Protein AF-A0AAW4XG45-F1 (afdb_monomer)

Mean predicted aligned error: 7.35 Å

Structure (mmCIF, N/CA/C/O backbone):
data_AF-A0AAW4XG45-F1
#
_entry.id   AF-A0AAW4XG45-F1
#
loop_
_atom_site.group_PDB
_atom_site.id
_atom_site.type_symbol
_atom_site.label_atom_id
_atom_site.label_alt_id
_atom_site.label_comp_id
_atom_site.label_asym_id
_atom_site.label_entity_id
_atom_site.label_seq_id
_atom_site.pdbx_PDB_ins_code
_atom_site.Cartn_x
_atom_site.Cartn_y
_atom_site.Cartn_z
_atom_site.occupancy
_atom_site.B_iso_or_equiv
_atom_site.auth_seq_id
_atom_site.auth_comp_id
_atom_site.auth_asym_id
_atom_site.auth_atom_id
_atom_site.pdbx_PDB_model_num
ATOM 1 N N . MET A 1 1 ? 4.266 30.032 -4.626 1.00 46.25 1 MET A N 1
ATOM 2 C CA . MET A 1 1 ? 3.862 28.684 -5.072 1.00 46.25 1 MET A CA 1
ATOM 3 C C . MET A 1 1 ? 2.983 28.124 -3.967 1.00 46.25 1 MET A C 1
ATOM 5 O O . MET A 1 1 ? 3.478 28.033 -2.855 1.00 46.25 1 MET A O 1
ATOM 9 N N . GLN A 1 2 ? 1.682 27.930 -4.199 1.00 51.12 2 GLN A N 1
ATOM 10 C CA . GLN A 1 2 ? 0.803 27.328 -3.188 1.00 51.12 2 GLN A CA 1
ATOM 11 C C . GLN A 1 2 ? 0.970 25.810 -3.249 1.00 51.12 2 GLN A C 1
ATOM 13 O O . GLN A 1 2 ? 0.916 25.236 -4.336 1.00 51.12 2 GLN A O 1
ATOM 18 N N . ASP A 1 3 ? 1.212 25.184 -2.101 1.00 58.34 3 ASP A N 1
ATOM 19 C CA . ASP A 1 3 ? 1.198 23.732 -1.982 1.00 58.34 3 ASP A CA 1
ATOM 20 C C . ASP A 1 3 ? -0.257 23.261 -1.966 1.00 58.34 3 ASP A C 1
ATOM 22 O O . ASP A 1 3 ? -0.986 23.469 -0.997 1.00 58.34 3 ASP A O 1
ATOM 26 N N . THR A 1 4 ? -0.702 22.653 -3.063 1.00 64.44 4 THR A N 1
ATOM 27 C CA . THR A 1 4 ? -1.992 21.963 -3.105 1.00 64.44 4 THR A CA 1
ATOM 28 C C . THR A 1 4 ? -1.838 20.624 -2.391 1.00 64.44 4 THR A C 1
ATOM 30 O O . THR A 1 4 ? -1.238 19.689 -2.925 1.00 64.44 4 THR A O 1
ATOM 33 N N . PHE A 1 5 ? -2.329 20.545 -1.155 1.00 76.44 5 PHE A N 1
ATOM 34 C CA . PHE A 1 5 ? -2.461 19.280 -0.434 1.00 76.44 5 PHE A CA 1
ATOM 35 C C . PHE A 1 5 ? -3.554 18.426 -1.079 1.00 76.44 5 PHE A C 1
ATOM 37 O O . PHE A 1 5 ? -4.579 18.960 -1.499 1.00 76.44 5 PHE A O 1
ATOM 44 N N . ASN A 1 6 ? -3.358 17.107 -1.122 1.00 84.88 6 ASN A N 1
ATOM 45 C CA . ASN A 1 6 ? -4.426 16.201 -1.539 1.00 84.88 6 ASN A CA 1
ATOM 46 C C . ASN A 1 6 ? -5.551 16.222 -0.502 1.00 84.88 6 ASN A C 1
ATOM 48 O O . ASN A 1 6 ? -5.296 16.213 0.708 1.00 84.88 6 ASN A O 1
ATOM 52 N N . THR A 1 7 ? -6.790 16.182 -0.968 1.00 89.06 7 THR A N 1
ATOM 53 C CA . THR A 1 7 ? -7.954 15.976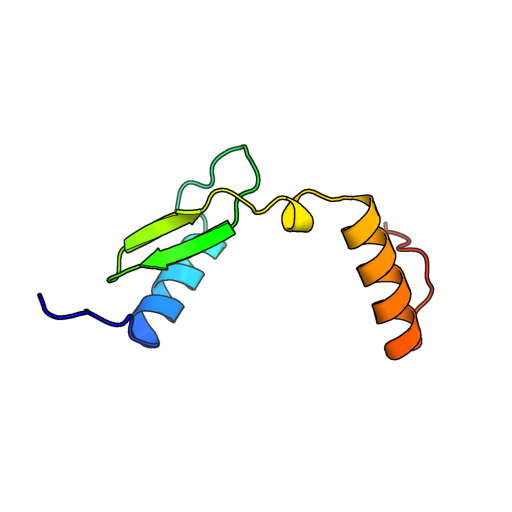 -0.110 1.00 89.06 7 THR A CA 1
ATOM 54 C C . THR A 1 7 ? -8.181 14.489 0.161 1.00 89.06 7 THR A C 1
ATOM 56 O O . THR A 1 7 ? -7.724 13.610 -0.574 1.00 89.06 7 THR A O 1
ATOM 59 N N . GLN A 1 8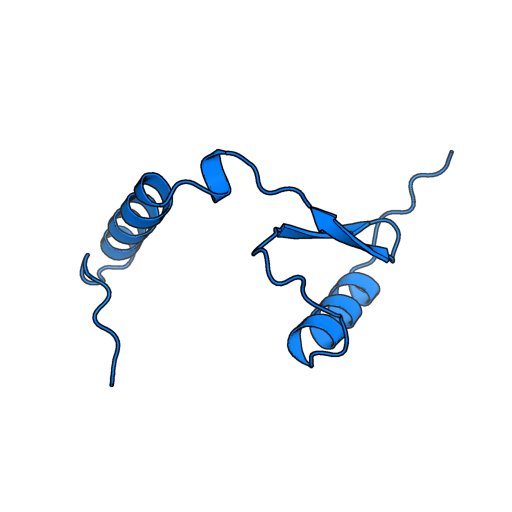 ? -8.938 14.191 1.218 1.00 92.75 8 GLN A N 1
ATOM 60 C CA . GLN A 1 8 ? -9.364 12.823 1.517 1.00 92.75 8 GLN A CA 1
ATOM 61 C C . GLN A 1 8 ? -10.183 12.212 0.369 1.00 92.75 8 GLN A C 1
ATOM 63 O O . GLN A 1 8 ? -10.001 11.041 0.048 1.00 92.75 8 GLN A O 1
ATOM 68 N N . THR A 1 9 ? -11.063 13.001 -0.255 1.00 92.81 9 THR A N 1
ATOM 69 C CA . THR A 1 9 ? -11.904 12.554 -1.372 1.00 92.81 9 THR A CA 1
ATOM 70 C C . THR A 1 9 ? -11.065 12.165 -2.585 1.00 92.81 9 THR A C 1
ATOM 72 O O . THR A 1 9 ? -11.273 11.095 -3.145 1.00 92.81 9 THR A O 1
ATOM 75 N N . GLU A 1 10 ? -10.080 12.984 -2.962 1.00 92.25 10 GLU A N 1
ATOM 76 C CA . GLU A 1 10 ? -9.182 12.671 -4.084 1.00 92.25 10 GLU A CA 1
ATOM 77 C C . GLU A 1 10 ? -8.357 11.412 -3.809 1.00 92.25 10 GLU A C 1
ATOM 79 O O . GLU A 1 10 ? -8.225 10.561 -4.686 1.00 92.25 10 GLU A O 1
ATOM 84 N N . ALA A 1 11 ? -7.857 11.251 -2.580 1.00 92.31 11 ALA A N 1
ATOM 85 C CA . ALA A 1 11 ? -7.147 10.040 -2.177 1.00 92.31 11 ALA A CA 1
ATOM 86 C C . ALA A 1 11 ? -8.043 8.793 -2.253 1.00 92.31 11 ALA A C 1
ATOM 88 O O . ALA A 1 11 ? -7.601 7.753 -2.737 1.00 92.31 11 ALA A O 1
ATOM 89 N N . GLY A 1 12 ? -9.298 8.901 -1.807 1.00 94.12 12 GLY A N 1
ATOM 90 C CA . GLY A 1 12 ? -10.271 7.811 -1.861 1.00 94.12 12 GLY A CA 1
ATOM 91 C C . GLY A 1 12 ? -10.621 7.402 -3.289 1.00 94.12 12 GLY A C 1
ATOM 92 O O . GLY A 1 12 ? -10.575 6.216 -3.605 1.00 94.12 12 GLY A O 1
ATOM 93 N N . ASN A 1 13 ? -10.904 8.376 -4.156 1.00 94.81 13 ASN A N 1
ATOM 94 C CA . ASN A 1 13 ? -11.206 8.120 -5.565 1.00 94.81 13 ASN A CA 1
ATOM 95 C C . ASN A 1 13 ? -10.002 7.495 -6.280 1.00 94.81 13 ASN A C 1
ATOM 97 O O . ASN A 1 13 ? -10.143 6.453 -6.903 1.00 94.81 13 ASN A O 1
ATOM 101 N N . THR A 1 14 ? -8.800 8.047 -6.084 1.00 94.56 14 THR A N 1
ATOM 102 C CA . THR A 1 14 ? -7.575 7.501 -6.695 1.00 94.56 14 THR A CA 1
ATOM 103 C C . THR A 1 14 ? -7.309 6.062 -6.245 1.00 94.56 14 THR A C 1
ATOM 105 O O . THR A 1 14 ? -6.876 5.227 -7.035 1.00 94.56 14 THR A O 1
ATOM 108 N N . LEU A 1 15 ? -7.553 5.748 -4.967 1.00 93.62 15 LEU A N 1
ATOM 109 C CA . LEU A 1 15 ? -7.413 4.382 -4.469 1.00 93.62 15 LEU A CA 1
ATOM 110 C C . LEU A 1 15 ? -8.444 3.438 -5.104 1.00 93.62 15 LEU A C 1
ATOM 112 O O . LEU A 1 15 ? -8.106 2.290 -5.383 1.00 93.62 15 LEU A O 1
ATOM 116 N N . ALA A 1 16 ? -9.676 3.905 -5.327 1.00 96.19 16 ALA A N 1
ATOM 117 C CA . ALA A 1 16 ? -10.695 3.125 -6.021 1.00 96.19 16 ALA A CA 1
ATOM 118 C C . ALA A 1 16 ? -10.267 2.826 -7.464 1.00 96.19 16 ALA A C 1
ATOM 120 O O . ALA A 1 16 ? -10.242 1.656 -7.838 1.00 96.19 16 ALA A O 1
ATOM 121 N N . ASP A 1 17 ? -9.831 3.844 -8.208 1.00 94.88 17 ASP A N 1
ATOM 122 C CA . ASP A 1 17 ? -9.347 3.703 -9.586 1.00 94.88 17 ASP A CA 1
ATOM 123 C C . ASP A 1 17 ? -8.156 2.724 -9.657 1.00 94.88 17 ASP A C 1
ATOM 125 O O . ASP A 1 17 ? -8.113 1.835 -10.507 1.00 94.88 17 ASP A O 1
ATOM 129 N N . LEU A 1 18 ? -7.216 2.802 -8.702 1.00 92.75 18 LEU A N 1
ATOM 130 C CA . LEU A 1 18 ? -6.086 1.869 -8.612 1.00 92.75 18 LEU A CA 1
ATOM 131 C C . LEU A 1 18 ? -6.535 0.415 -8.396 1.00 92.75 18 LEU A C 1
ATOM 133 O O . LEU A 1 18 ? -6.016 -0.495 -9.035 1.00 92.75 18 LEU A O 1
ATOM 137 N N . VAL A 1 19 ? -7.470 0.179 -7.473 1.00 93.06 19 VAL A N 1
ATOM 138 C CA . VAL A 1 19 ? -7.931 -1.177 -7.119 1.00 93.06 19 VAL A CA 1
ATOM 139 C C . VAL A 1 19 ? -8.818 -1.781 -8.210 1.00 93.06 19 VAL A C 1
ATOM 141 O O . VAL A 1 19 ? -8.804 -2.998 -8.398 1.00 93.06 19 VAL A O 1
ATOM 144 N N . LEU A 1 20 ? -9.576 -0.950 -8.927 1.00 96.12 20 LEU A N 1
ATOM 145 C CA . LEU A 1 20 ? -10.415 -1.371 -10.051 1.00 96.12 20 LEU A CA 1
ATOM 146 C C . LEU A 1 20 ? -9.612 -1.625 -11.336 1.00 96.12 20 LEU A C 1
ATOM 148 O O . LEU A 1 20 ? -10.129 -2.266 -12.249 1.00 96.12 20 LEU A O 1
ATOM 152 N N . GLY A 1 21 ? -8.342 -1.209 -11.375 1.00 92.62 21 GLY A N 1
ATOM 153 C CA . GLY A 1 21 ? -7.468 -1.375 -12.536 1.00 92.62 21 GLY A CA 1
ATOM 154 C C . GLY A 1 21 ? -7.621 -0.267 -13.577 1.00 92.62 21 GLY A C 1
ATOM 155 O O . GLY A 1 21 ? -7.198 -0.447 -14.714 1.00 92.62 21 GLY A O 1
ATOM 156 N N . ASP A 1 22 ? -8.196 0.871 -13.190 1.00 95.25 22 ASP A N 1
ATOM 157 C CA . ASP A 1 22 ? -8.338 2.057 -14.040 1.00 95.25 22 ASP A CA 1
ATOM 158 C C . ASP A 1 22 ? -7.033 2.881 -14.112 1.00 95.25 22 ASP A C 1
ATOM 160 O O . ASP A 1 22 ? -6.923 3.823 -14.897 1.00 95.25 22 ASP A O 1
ATOM 164 N N . ILE A 1 23 ? -6.027 2.524 -13.304 1.00 91.94 23 ILE A N 1
ATOM 165 C CA . ILE A 1 23 ? -4.671 3.086 -13.333 1.00 91.94 23 ILE A CA 1
ATOM 166 C C . ILE A 1 23 ? -3.690 2.003 -13.781 1.00 91.94 23 ILE A C 1
ATOM 168 O O . ILE A 1 23 ? -3.577 0.958 -13.138 1.00 91.94 23 ILE A O 1
ATOM 172 N N . ASP A 1 24 ? -2.919 2.297 -14.830 1.00 88.50 24 ASP A N 1
ATOM 173 C CA . ASP A 1 24 ? -1.843 1.425 -15.296 1.00 88.50 24 ASP A CA 1
ATOM 174 C C . ASP A 1 24 ? -0.754 1.287 -14.221 1.00 88.50 24 ASP A C 1
ATOM 176 O O . ASP A 1 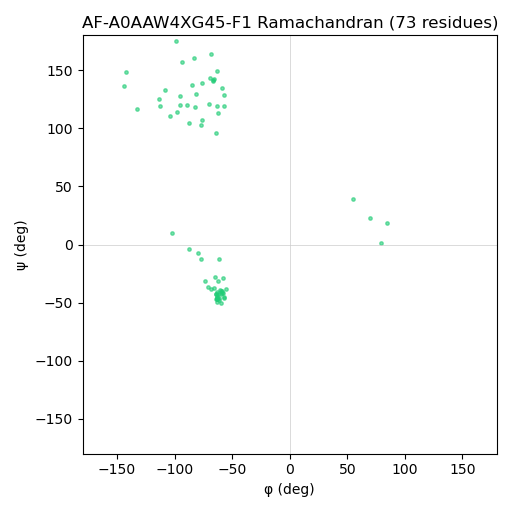24 ? -0.104 2.259 -13.808 1.00 88.50 24 ASP A O 1
ATOM 180 N N . VAL A 1 25 ? -0.550 0.049 -13.770 1.00 86.62 25 VAL A N 1
ATOM 181 C CA . VAL A 1 25 ? 0.497 -0.309 -12.812 1.00 86.62 25 VAL A CA 1
ATOM 182 C C . VAL A 1 25 ? 1.718 -0.798 -13.593 1.00 86.62 25 VAL A C 1
ATOM 184 O O . VAL A 1 25 ? 1.599 -1.782 -14.323 1.00 86.62 25 VAL A O 1
ATOM 187 N N . PRO A 1 26 ? 2.889 -0.148 -13.466 1.00 85.00 26 PRO A N 1
ATOM 188 C CA . PRO A 1 26 ? 4.103 -0.605 -14.128 1.00 85.00 26 PRO A CA 1
ATOM 189 C C . PRO A 1 26 ? 4.518 -1.995 -13.622 1.00 85.00 26 PRO A C 1
ATOM 191 O O . PRO A 1 26 ? 4.297 -2.340 -12.460 1.00 85.00 26 PRO A O 1
ATOM 194 N N . ASP A 1 27 ? 5.156 -2.782 -14.496 1.00 75.38 27 ASP A N 1
ATOM 195 C CA . ASP A 1 27 ? 5.598 -4.158 -14.201 1.00 75.38 27 ASP A CA 1
ATOM 196 C C . ASP A 1 27 ? 6.555 -4.231 -12.997 1.00 75.38 27 ASP A C 1
ATOM 198 O O . ASP A 1 27 ? 6.620 -5.229 -12.270 1.00 75.38 27 ASP A O 1
ATOM 202 N N . GLU A 1 28 ? 7.303 -3.154 -12.770 1.00 70.69 28 GLU A N 1
ATOM 203 C CA . GLU A 1 28 ? 8.158 -2.978 -11.609 1.00 70.69 28 GLU A CA 1
ATOM 204 C C . GLU A 1 28 ? 7.353 -2.474 -10.405 1.00 70.69 28 GLU A C 1
ATOM 206 O O . GLU A 1 28 ? 6.753 -1.400 -10.407 1.00 70.69 28 GLU A O 1
ATOM 211 N N . ARG A 1 29 ? 7.341 -3.287 -9.341 1.00 66.12 29 ARG A N 1
ATOM 212 C CA . ARG A 1 29 ? 6.610 -3.018 -8.096 1.00 66.12 29 ARG A CA 1
ATOM 213 C C . ARG A 1 29 ? 7.170 -1.764 -7.415 1.00 66.12 29 ARG A C 1
ATOM 215 O O . ARG A 1 29 ? 8.164 -1.832 -6.692 1.00 66.12 29 ARG A O 1
ATOM 222 N N . GLY A 1 30 ? 6.533 -0.625 -7.661 1.00 77.31 30 GLY A N 1
ATOM 223 C CA . GLY A 1 30 ? 6.863 0.670 -7.066 1.00 77.31 30 GLY A CA 1
ATOM 224 C C . GLY A 1 30 ? 5.973 1.038 -5.880 1.00 77.31 30 GLY A C 1
ATOM 225 O O . GLY A 1 30 ? 5.001 0.355 -5.554 1.00 77.31 30 GLY A O 1
ATOM 226 N N . CYS A 1 31 ? 6.288 2.162 -5.238 1.00 82.62 31 CYS A N 1
ATOM 227 C CA . CYS A 1 31 ? 5.389 2.759 -4.252 1.00 82.62 31 CYS A CA 1
ATOM 228 C C . CYS A 1 31 ? 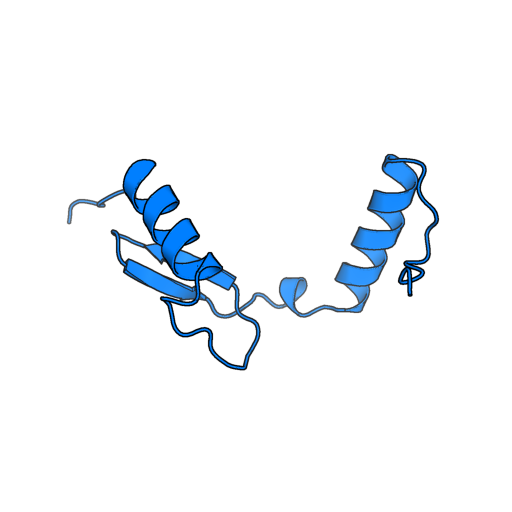4.435 3.726 -4.961 1.00 82.62 31 CYS A C 1
ATOM 230 O O . CYS A 1 31 ? 4.880 4.704 -5.556 1.00 82.62 31 CYS A O 1
ATOM 232 N N . PHE A 1 32 ? 3.128 3.490 -4.871 1.00 89.62 32 PHE A N 1
ATOM 233 C CA . PHE A 1 32 ? 2.127 4.421 -5.390 1.00 89.62 32 PHE A CA 1
ATOM 234 C C . PHE A 1 32 ? 1.957 5.628 -4.460 1.00 89.62 32 PHE A C 1
ATOM 236 O O . PHE A 1 32 ? 1.914 5.481 -3.236 1.00 89.62 32 PHE A O 1
ATOM 243 N N . ALA A 1 33 ? 1.823 6.823 -5.027 1.00 89.50 33 ALA A N 1
ATOM 244 C CA . ALA A 1 33 ? 1.496 8.032 -4.289 1.00 89.50 33 ALA A CA 1
ATOM 245 C C . ALA A 1 33 ? 0.558 8.931 -5.095 1.00 89.50 33 ALA A C 1
ATOM 247 O O . ALA A 1 33 ? 0.660 9.025 -6.311 1.00 89.50 33 ALA A O 1
ATOM 248 N N . LEU A 1 34 ? -0.297 9.669 -4.391 1.00 90.50 34 LEU A N 1
ATOM 249 C CA . LEU A 1 34 ? -1.034 10.794 -4.956 1.00 90.50 34 LEU A CA 1
ATOM 250 C C . LEU A 1 34 ? -0.253 12.076 -4.654 1.00 90.50 34 LEU A C 1
ATOM 252 O O . LEU A 1 34 ? 0.093 12.327 -3.494 1.00 90.50 34 LEU A O 1
ATOM 256 N N . ARG A 1 35 ? 0.040 12.904 -5.657 1.00 87.81 35 ARG A N 1
ATOM 257 C CA . ARG A 1 35 ? 0.713 14.198 -5.463 1.00 87.81 35 ARG A CA 1
ATOM 258 C C . ARG A 1 35 ? -0.023 15.278 -6.237 1.00 87.81 35 ARG A C 1
ATOM 260 O O . ARG A 1 35 ? -0.053 15.237 -7.456 1.00 87.81 35 ARG A O 1
ATOM 267 N N . ARG A 1 36 ? -0.576 16.264 -5.522 1.00 85.81 36 ARG A N 1
ATOM 268 C CA . ARG A 1 36 ? -1.345 17.377 -6.110 1.00 85.81 36 ARG A CA 1
ATOM 269 C C . ARG A 1 36 ? -2.510 16.884 -6.983 1.00 85.81 36 ARG A C 1
ATOM 271 O O . ARG A 1 36 ? -2.763 17.447 -8.039 1.00 85.81 36 ARG A O 1
ATOM 278 N N . GLY A 1 37 ? -3.186 15.823 -6.543 1.00 84.75 37 GLY A N 1
ATOM 279 C CA . GLY A 1 37 ? -4.289 15.208 -7.288 1.00 84.75 37 GLY A CA 1
ATOM 280 C C . GLY A 1 37 ? -3.868 14.291 -8.444 1.00 84.75 37 GLY A C 1
ATOM 281 O O . GLY A 1 37 ? -4.742 13.724 -9.088 1.00 84.75 37 GLY A O 1
ATOM 282 N N . GLU A 1 38 ? -2.568 14.091 -8.686 1.00 87.25 38 GLU A N 1
ATOM 283 C CA . GLU A 1 38 ? -2.077 13.237 -9.775 1.00 87.25 38 GLU A CA 1
ATOM 284 C C . GLU A 1 38 ? -1.461 11.918 -9.261 1.00 87.25 38 GLU A C 1
ATOM 286 O O . GLU A 1 38 ? -0.653 11.944 -8.317 1.00 87.25 38 GLU A O 1
ATOM 291 N N . PRO A 1 39 ? -1.821 10.764 -9.862 1.00 89.44 39 PRO A N 1
ATOM 292 C CA . PRO A 1 39 ? -1.169 9.482 -9.616 1.00 89.44 39 PRO A CA 1
ATOM 293 C C . PRO A 1 39 ? 0.320 9.534 -9.951 1.00 89.44 39 PRO A C 1
ATOM 295 O O . PRO A 1 39 ? 0.724 10.028 -11.004 1.00 89.44 39 PRO A O 1
ATOM 298 N N . TRP A 1 40 ? 1.149 8.988 -9.069 1.00 89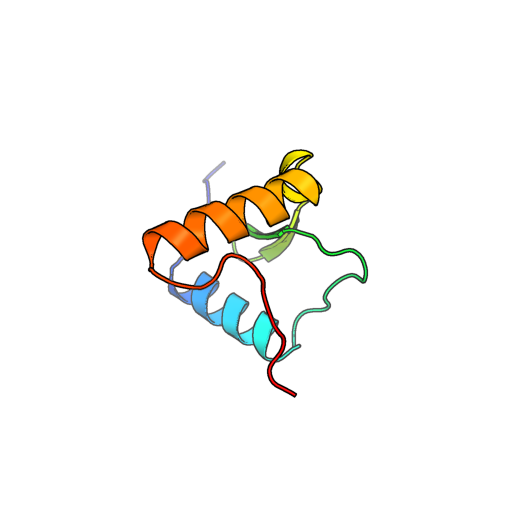.00 40 TRP A N 1
ATOM 299 C CA . TRP A 1 40 ? 2.590 8.969 -9.255 1.00 89.00 40 TRP A CA 1
ATOM 300 C C . TRP A 1 40 ? 3.212 7.678 -8.728 1.00 89.00 40 TRP A C 1
ATOM 302 O O . TRP A 1 40 ? 2.911 7.226 -7.621 1.00 89.00 40 TRP A O 1
ATOM 312 N N . TRP A 1 41 ? 4.136 7.120 -9.507 1.00 88.44 41 TRP A N 1
ATOM 313 C CA . TRP A 1 41 ? 4.923 5.952 -9.130 1.00 88.44 41 TRP A CA 1
ATOM 314 C C . TRP A 1 41 ? 6.281 6.392 -8.599 1.00 88.44 41 TRP A C 1
ATOM 316 O O . TRP A 1 41 ? 7.101 6.968 -9.314 1.00 88.44 41 TRP A O 1
ATOM 326 N N . ALA A 1 42 ? 6.496 6.143 -7.313 1.00 84.94 42 ALA A N 1
ATOM 327 C CA . ALA A 1 42 ? 7.730 6.462 -6.632 1.00 84.94 42 ALA A CA 1
ATOM 328 C C . ALA A 1 42 ? 8.765 5.366 -6.807 1.00 84.94 42 ALA A C 1
ATOM 330 O O . ALA A 1 42 ? 8.471 4.188 -6.590 1.00 84.94 42 ALA A O 1
ATOM 331 N N . GLU A 1 43 ? 10.002 5.793 -7.056 1.00 85.38 43 GLU A N 1
ATOM 332 C CA . GLU A 1 43 ? 11.164 4.923 -6.970 1.00 85.38 43 GLU A CA 1
ATOM 333 C C . GLU A 1 43 ? 11.241 4.322 -5.552 1.00 85.38 43 GLU A C 1
ATOM 335 O O . GLU A 1 43 ? 11.335 5.072 -4.568 1.00 85.38 43 GLU A O 1
ATOM 340 N N . PRO A 1 44 ? 11.182 2.986 -5.402 1.00 84.31 44 PRO A N 1
ATOM 341 C CA . PRO A 1 44 ? 11.189 2.375 -4.081 1.00 84.31 44 PRO A CA 1
ATOM 342 C C . PRO A 1 44 ? 12.527 2.617 -3.382 1.00 84.31 44 PRO A C 1
ATOM 344 O O . PRO A 1 44 ? 13.582 2.559 -4.011 1.00 84.31 44 PRO A O 1
ATOM 347 N N . SER A 1 45 ? 12.511 2.850 -2.069 1.00 86.00 45 SER A N 1
ATOM 348 C CA . SER A 1 45 ? 13.753 2.985 -1.300 1.00 86.00 45 SER A CA 1
ATOM 349 C C . SER A 1 45 ? 14.507 1.652 -1.217 1.00 86.00 45 SER A C 1
ATOM 351 O O . SER A 1 45 ? 13.932 0.582 -1.418 1.00 86.00 45 SER A O 1
ATOM 353 N N . VAL A 1 46 ? 15.792 1.701 -0.848 1.00 87.81 46 VAL A N 1
ATOM 354 C CA . VAL A 1 46 ? 16.611 0.490 -0.637 1.00 87.81 46 VAL A CA 1
ATOM 355 C C . VAL A 1 46 ? 15.962 -0.463 0.372 1.00 87.81 46 VAL A C 1
ATOM 357 O O . VAL A 1 46 ? 15.981 -1.673 0.174 1.00 87.81 46 VAL A O 1
ATOM 360 N N . LEU A 1 47 ? 15.338 0.073 1.427 1.00 86.44 47 LEU A N 1
ATOM 361 C CA . LEU A 1 47 ? 14.673 -0.737 2.452 1.00 86.44 47 LEU A CA 1
ATOM 362 C C . LEU A 1 47 ? 13.425 -1.447 1.919 1.00 86.44 47 LEU A C 1
ATOM 364 O O . LEU A 1 47 ? 13.197 -2.597 2.275 1.00 86.44 47 LEU A O 1
ATOM 368 N N . VAL A 1 48 ? 12.646 -0.789 1.054 1.00 85.00 48 VAL A N 1
ATOM 369 C CA . VAL A 1 48 ? 11.447 -1.384 0.434 1.00 85.00 48 VAL A CA 1
ATOM 370 C C . VAL A 1 48 ? 11.813 -2.556 -0.483 1.00 85.00 48 VAL A C 1
ATOM 372 O O . VAL A 1 48 ? 11.019 -3.476 -0.635 1.00 85.00 48 VAL A O 1
ATOM 375 N N . ARG A 1 49 ? 13.022 -2.554 -1.058 1.00 86.50 49 ARG A N 1
ATOM 376 C CA . ARG A 1 49 ? 13.522 -3.626 -1.939 1.00 86.50 49 ARG A CA 1
ATOM 377 C C . ARG A 1 49 ? 14.204 -4.779 -1.204 1.00 86.50 49 ARG A C 1
ATOM 379 O O . ARG A 1 49 ? 14.676 -5.705 -1.852 1.00 86.50 49 ARG A O 1
ATOM 386 N N . SER A 1 50 ? 14.354 -4.700 0.116 1.00 90.38 50 SER A N 1
ATOM 387 C CA . SER A 1 50 ? 15.109 -5.700 0.867 1.00 90.38 50 SER A CA 1
ATOM 388 C C . SER A 1 50 ? 14.211 -6.862 1.282 1.00 90.38 50 SER A C 1
ATOM 390 O O . SER A 1 50 ? 13.449 -6.751 2.244 1.00 90.38 50 SER A O 1
ATOM 392 N N . ASP A 1 51 ? 14.356 -7.995 0.594 1.00 90.31 51 ASP A N 1
ATOM 393 C CA . ASP A 1 51 ? 13.646 -9.237 0.930 1.00 90.31 51 ASP A CA 1
ATOM 394 C C . ASP A 1 51 ? 13.974 -9.715 2.351 1.00 90.31 51 ASP A C 1
ATOM 396 O O . ASP A 1 51 ? 13.080 -10.100 3.098 1.00 90.31 51 ASP A O 1
ATOM 400 N N . GLU A 1 52 ? 15.237 -9.600 2.778 1.00 93.38 52 GLU A N 1
ATOM 401 C CA . GLU A 1 52 ? 15.662 -9.931 4.147 1.00 93.38 52 GLU A CA 1
ATOM 402 C C . GLU A 1 52 ? 14.880 -9.124 5.194 1.00 93.38 52 GLU A C 1
ATOM 404 O O . GLU A 1 52 ? 14.381 -9.667 6.184 1.00 93.38 52 GLU A O 1
ATOM 409 N N . GLN A 1 53 ? 14.742 -7.816 4.968 1.00 93.00 53 GLN A N 1
ATOM 410 C CA . GLN A 1 53 ? 14.017 -6.938 5.878 1.00 93.00 53 GLN A CA 1
ATOM 411 C C . GLN A 1 53 ? 12.510 -7.205 5.828 1.00 93.00 53 GLN A C 1
ATOM 413 O O . GLN A 1 53 ? 11.865 -7.166 6.876 1.00 93.00 53 GLN A O 1
ATOM 418 N N . ALA A 1 54 ? 11.956 -7.522 4.655 1.00 91.06 54 ALA A N 1
ATOM 419 C CA . ALA A 1 54 ? 10.558 -7.918 4.509 1.00 91.06 54 ALA A CA 1
ATOM 420 C C . ALA A 1 54 ? 10.254 -9.222 5.268 1.00 91.06 54 ALA A C 1
ATOM 422 O O . ALA A 1 54 ? 9.292 -9.281 6.036 1.00 91.06 54 ALA A O 1
ATOM 423 N N . GLU A 1 55 ? 11.102 -10.245 5.131 1.00 92.81 55 GLU A N 1
ATOM 424 C CA . GLU A 1 55 ? 10.967 -11.517 5.847 1.00 92.81 55 GLU A CA 1
ATOM 425 C C . GLU A 1 55 ? 11.081 -11.343 7.360 1.00 92.81 55 GLU A C 1
ATOM 427 O O . GLU A 1 55 ? 10.300 -11.913 8.131 1.00 92.81 55 GLU A O 1
ATOM 432 N N . ARG A 1 56 ? 12.057 -10.546 7.803 1.00 93.81 56 ARG A N 1
ATOM 433 C CA . ARG A 1 56 ? 12.242 -10.250 9.220 1.00 93.81 56 ARG A CA 1
ATOM 434 C C . ARG A 1 56 ? 11.034 -9.507 9.786 1.00 93.81 56 ARG A C 1
ATOM 436 O O . ARG A 1 56 ? 10.524 -9.917 10.828 1.00 93.81 56 ARG 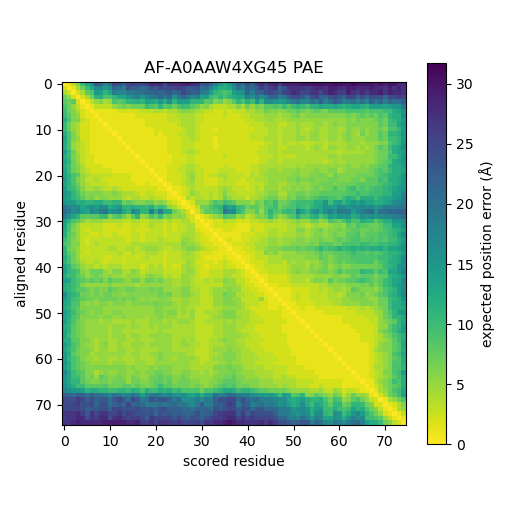A O 1
ATOM 443 N N . LEU A 1 57 ? 10.546 -8.480 9.087 1.00 93.38 57 LEU A N 1
ATOM 444 C CA . LEU A 1 57 ? 9.360 -7.725 9.488 1.00 93.38 57 LEU A CA 1
ATOM 445 C C . LEU A 1 57 ? 8.131 -8.632 9.583 1.00 93.38 57 LEU A C 1
ATOM 447 O O . LEU A 1 57 ? 7.378 -8.538 10.553 1.00 93.38 57 LEU A O 1
ATOM 451 N N . TRP A 1 58 ? 7.947 -9.536 8.617 1.00 93.56 58 TRP A N 1
ATOM 452 C CA . TRP A 1 58 ? 6.856 -10.507 8.633 1.00 93.56 58 TRP A CA 1
ATOM 453 C C . TRP A 1 58 ? 6.921 -11.409 9.867 1.00 93.56 58 TRP A C 1
ATOM 455 O O . TRP A 1 58 ? 5.938 -11.541 10.595 1.00 93.56 58 TRP A O 1
ATOM 465 N N . ARG A 1 59 ? 8.094 -11.992 10.138 1.00 94.38 59 ARG A N 1
ATOM 466 C CA . ARG A 1 59 ? 8.312 -12.891 11.278 1.00 94.38 59 ARG A CA 1
ATOM 467 C C . ARG A 1 59 ? 8.074 -12.192 12.613 1.00 94.38 59 ARG A C 1
ATOM 469 O O . ARG A 1 59 ? 7.386 -12.725 13.476 1.00 94.38 59 ARG A O 1
ATOM 476 N N . GLU A 1 60 ? 8.636 -11.000 12.787 1.00 95.56 60 GLU A N 1
ATOM 477 C CA . GLU A 1 60 ? 8.474 -10.214 14.012 1.00 95.56 60 GLU A CA 1
ATOM 478 C C . GLU A 1 60 ? 7.009 -9.802 14.214 1.00 95.56 60 GLU A C 1
ATOM 480 O O . GLU A 1 60 ? 6.475 -9.956 15.312 1.00 95.56 60 GLU A O 1
ATOM 485 N N . SER A 1 61 ? 6.327 -9.379 13.146 1.00 95.38 61 SER A N 1
ATOM 486 C CA . SER A 1 61 ? 4.904 -9.024 13.194 1.00 95.38 61 SER A CA 1
ATOM 487 C C . SER A 1 61 ? 4.027 -10.226 13.536 1.00 95.38 61 SER A C 1
ATOM 489 O O . SER A 1 61 ? 3.140 -10.105 14.377 1.00 95.38 61 SER A O 1
ATOM 491 N N . ALA A 1 62 ? 4.297 -11.398 12.949 1.00 94.88 62 ALA A N 1
ATOM 492 C CA . ALA A 1 62 ? 3.566 -12.628 13.242 1.00 94.88 62 ALA A CA 1
ATOM 493 C C . ALA A 1 62 ? 3.637 -12.976 14.736 1.00 94.88 62 ALA A C 1
ATOM 495 O O . ALA A 1 62 ? 2.601 -13.209 15.358 1.00 94.88 62 ALA A O 1
ATOM 496 N N . ARG A 1 63 ? 4.829 -12.892 15.343 1.00 94.75 63 ARG A N 1
ATOM 497 C CA . ARG A 1 63 ? 5.010 -13.101 16.790 1.00 94.75 63 ARG A CA 1
ATOM 498 C C . ARG A 1 63 ? 4.192 -12.128 17.629 1.00 94.75 63 ARG A C 1
ATOM 500 O O . ARG A 1 63 ? 3.590 -12.550 18.613 1.00 94.75 63 ARG A O 1
ATOM 507 N N . LEU A 1 64 ? 4.148 -10.851 17.241 1.00 96.81 64 LEU A N 1
ATOM 508 C CA . LEU A 1 64 ? 3.394 -9.822 17.966 1.00 96.81 64 LEU A CA 1
ATOM 509 C C . LEU A 1 64 ? 1.888 -10.100 17.991 1.00 96.81 64 LEU A C 1
ATOM 511 O O . LEU A 1 64 ? 1.227 -9.764 18.970 1.00 96.81 64 LEU A O 1
ATOM 515 N N . VAL A 1 65 ? 1.352 -10.731 16.945 1.00 96.31 65 VAL A N 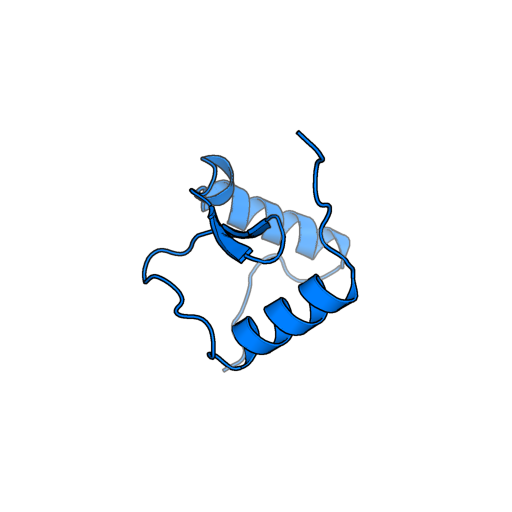1
ATOM 516 C CA . VAL A 1 65 ? -0.075 -11.073 16.849 1.00 96.31 65 VAL A CA 1
ATOM 517 C C . VAL A 1 65 ? -0.374 -12.552 17.135 1.00 96.31 65 VAL A C 1
ATOM 519 O O . VAL A 1 65 ? -1.494 -13.004 16.911 1.00 96.31 65 VAL A O 1
ATOM 522 N N . GLY A 1 66 ? 0.605 -13.319 17.631 1.00 94.31 66 GLY A N 1
ATOM 523 C CA . GLY A 1 66 ? 0.437 -14.736 17.979 1.00 94.31 66 GLY A CA 1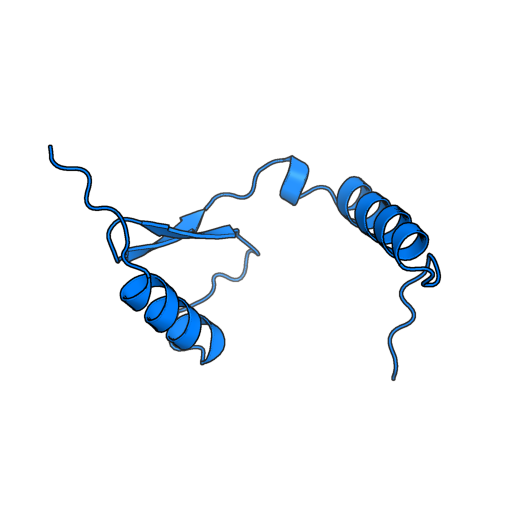
ATOM 524 C C . GLY A 1 66 ? 0.248 -15.680 16.783 1.00 94.31 66 GLY A C 1
ATOM 525 O O . GLY A 1 66 ? -0.316 -16.762 16.938 1.00 94.31 66 GLY A O 1
ATOM 526 N N . LEU A 1 67 ? 0.696 -15.281 15.592 1.00 93.00 67 LEU A N 1
ATOM 527 C CA . LEU A 1 67 ? 0.673 -16.088 14.371 1.00 93.00 67 LEU A CA 1
ATOM 528 C C . LEU A 1 67 ? 1.999 -16.842 14.163 1.00 93.00 67 LEU A C 1
ATOM 530 O O . LEU A 1 67 ? 3.036 -16.427 14.681 1.00 93.00 67 LEU A O 1
ATOM 534 N N . PRO A 1 68 ? 1.997 -17.947 13.393 1.00 86.19 68 PRO A N 1
ATOM 535 C CA . PRO A 1 68 ? 3.222 -18.667 13.074 1.00 86.19 68 PRO A CA 1
ATOM 536 C C . PRO A 1 68 ? 4.167 -17.837 12.194 1.00 86.19 68 PRO A C 1
ATOM 538 O O . PRO A 1 68 ? 3.757 -17.199 11.227 1.00 86.19 68 PRO A O 1
ATOM 541 N N . ASP A 1 69 ? 5.462 -17.955 12.481 1.00 77.38 69 ASP A N 1
ATOM 542 C CA . ASP A 1 69 ? 6.580 -17.269 11.813 1.00 77.38 69 ASP A CA 1
ATOM 543 C C . ASP A 1 69 ? 6.741 -17.591 10.313 1.00 77.38 69 ASP A C 1
ATOM 545 O O . ASP A 1 69 ? 7.506 -16.927 9.612 1.00 77.38 69 ASP A O 1
ATOM 549 N N . ARG A 1 70 ? 6.055 -18.627 9.817 1.00 69.50 70 ARG A N 1
ATOM 550 C CA . ARG A 1 70 ? 6.093 -19.068 8.420 1.00 69.50 70 ARG A CA 1
ATOM 551 C C . ARG A 1 70 ? 4.737 -18.823 7.777 1.00 69.50 70 ARG A C 1
ATOM 553 O O . ARG A 1 70 ? 3.746 -19.437 8.170 1.00 69.50 70 ARG A O 1
ATOM 560 N N . TRP A 1 71 ? 4.716 -17.992 6.737 1.00 62.84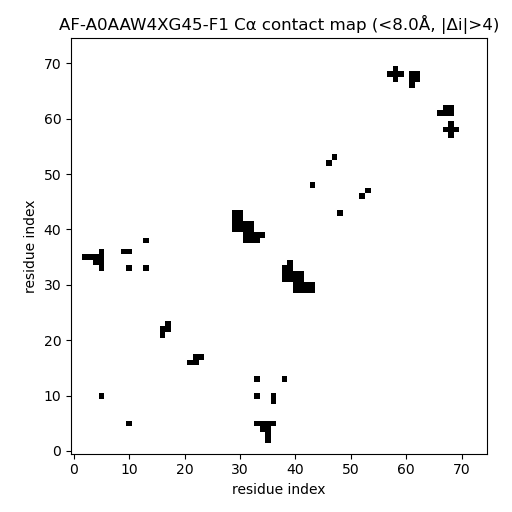 71 TRP A N 1
ATOM 561 C CA . TRP A 1 71 ? 3.583 -17.948 5.821 1.00 62.84 71 TRP A CA 1
ATOM 562 C C . TRP A 1 71 ? 3.445 -19.319 5.147 1.00 62.84 71 TRP A C 1
ATOM 564 O O . TRP A 1 71 ? 4.331 -19.767 4.418 1.00 62.84 71 TRP A O 1
ATOM 574 N N . VAL A 1 72 ? 2.357 -20.021 5.455 1.00 58.94 72 VAL A N 1
ATOM 575 C CA . VAL A 1 72 ? 1.921 -21.208 4.720 1.00 58.94 72 VAL A CA 1
ATOM 576 C C . VAL A 1 72 ? 0.745 -20.738 3.871 1.00 58.94 72 VAL A C 1
ATOM 578 O O . VAL A 1 72 ? -0.288 -20.386 4.449 1.00 58.94 72 VAL A O 1
ATOM 581 N N . PRO A 1 73 ? 0.878 -20.665 2.537 1.00 48.34 73 PRO A N 1
ATOM 582 C CA . PRO A 1 73 ? -0.251 -20.321 1.688 1.00 48.34 73 PRO A CA 1
ATOM 583 C C . PRO A 1 73 ? -1.369 -21.329 1.956 1.00 48.34 73 PRO A C 1
ATOM 585 O O . PRO A 1 73 ? -1.128 -22.539 1.943 1.00 48.34 73 PRO A O 1
ATOM 588 N N . ARG A 1 74 ? -2.587 -20.852 2.229 1.00 51.31 74 ARG A N 1
ATOM 589 C CA . ARG A 1 74 ? -3.754 -21.725 2.096 1.00 51.31 74 ARG A CA 1
ATOM 590 C C . ARG A 1 74 ? -3.944 -21.978 0.601 1.00 51.31 74 ARG A C 1
ATOM 592 O O . ARG A 1 74 ? -4.032 -21.015 -0.157 1.00 51.31 74 ARG A O 1
ATOM 599 N N . ALA A 1 75 ? -3.894 -23.257 0.229 1.00 48.59 75 ALA A N 1
ATOM 600 C CA . ALA A 1 75 ? -4.278 -23.750 -1.089 1.00 48.59 75 ALA A CA 1
ATOM 601 C C . ALA A 1 75 ? -5.764 -23.487 -1.360 1.00 48.59 75 ALA A C 1
ATOM 603 O O . ALA A 1 75 ? -6.534 -23.434 -0.369 1.00 48.59 75 ALA A O 1
#

Radius of gyration: 16.82 Å; Cα contacts (8 Å, |Δi|>4): 50; chains: 1; bounding box: 28×52×33 Å

Solvent-accessible surface area (backbone atoms only — not comparable to full-atom values): 4835 Å² total; per-residue (Å²): 134,85,84,61,73,68,49,71,65,56,54,51,51,51,52,48,37,49,74,73,60,76,44,92,75,66,93,66,89,54,42,80,44,78,56,68,81,37,85,42,79,38,84,63,51,75,70,78,70,31,62,70,57,52,53,50,51,50,31,55,51,22,56,76,71,75,43,70,68,64,92,70,84,82,127

pLDDT: mean 84.82, std 13.02, range [46.25, 96.81]

Foldseek 3Di:
DDQQDDDPVLVVVVVVCVVVVVDDDDPDDFDWDQGNSDIDGDDDDPLSPDPVNVLVVQQVVCVVVVHHSDDDDDD

Organism: Rhodococcus rhodochrous (NCBI:txid1829)

Sequence (75 aa):
MQDTFNTQTEAGNTLADLVLGDIDVPDERGCFALRRGEPWWAEPSVLVRSDEQAERLWRESARLVGLPDRWVPRA

Secondary structure (DSSP, 8-state):
----PPPHHHHHHHHHHHHHT-SPPPSS--EEEEETTEEEEEPPPTTTT-HHHHHHHHHHHHHHTT--SS-----